Protein AF-A0A352VN34-F1 (afdb_monomer)

Secondary structure (DSSP, 8-state):
--TT-HHHHHHHHHHHHHHTTT----SPPPP-TT-HHHHHTT-B-TT-TT---PBPPEEEEE-TTS-EEEEEE-S-TT----

Sequence (82 aa):
MASDGPEQLQMMVDRVAEDTDGYVIDFTLLSDPDAVIINRYGLFNQNDPEGRPIPHPTAYVINMEGRVHWKFTEVNYRIRPE

Structure (mmCIF, N/CA/C/O backbone):
data_AF-A0A352VN34-F1
#
_entry.id   AF-A0A352VN34-F1
#
loop_
_atom_site.group_PDB
_atom_site.id
_atom_site.type_symbol
_atom_site.label_atom_id
_atom_site.label_alt_id
_atom_site.label_comp_id
_atom_site.label_asym_id
_atom_site.label_entity_id
_atom_site.label_seq_id
_atom_site.pdbx_PDB_ins_code
_atom_site.Cartn_x
_atom_site.Cartn_y
_atom_site.Cartn_z
_atom_site.occupancy
_atom_site.B_iso_or_equiv
_atom_site.auth_seq_id
_atom_site.auth_comp_id
_atom_site.auth_asym_id
_atom_site.auth_atom_id
_atom_site.pdbx_PDB_model_num
ATOM 1 N N . MET A 1 1 ? 8.871 13.524 11.207 1.00 41.53 1 MET A N 1
ATOM 2 C CA . MET A 1 1 ? 9.084 13.381 9.753 1.00 41.53 1 MET A CA 1
ATOM 3 C C . MET A 1 1 ? 7.896 12.603 9.235 1.00 41.53 1 MET A C 1
ATOM 5 O O . MET A 1 1 ? 7.544 11.629 9.885 1.00 41.53 1 MET A O 1
ATOM 9 N N . ALA A 1 2 ? 7.244 13.074 8.174 1.00 47.16 2 ALA A N 1
ATOM 10 C CA . ALA A 1 2 ? 6.216 12.300 7.485 1.00 47.16 2 ALA A CA 1
ATOM 11 C C . ALA A 1 2 ? 6.802 10.929 7.112 1.00 47.16 2 ALA A C 1
ATOM 13 O O . ALA A 1 2 ? 7.916 10.882 6.590 1.00 47.16 2 ALA A O 1
ATOM 14 N N . SER A 1 3 ? 6.118 9.835 7.441 1.00 60.44 3 SER A N 1
ATOM 15 C CA . SER A 1 3 ? 6.385 8.551 6.790 1.00 60.44 3 SER A CA 1
ATOM 16 C C . SER A 1 3 ? 5.869 8.650 5.352 1.00 60.44 3 SER A C 1
ATOM 18 O O . SER A 1 3 ? 4.819 9.229 5.122 1.00 60.44 3 SER A O 1
ATOM 20 N N . ASP A 1 4 ? 6.599 8.139 4.372 1.00 68.56 4 ASP A N 1
ATOM 21 C CA . ASP A 1 4 ? 6.150 8.025 2.975 1.00 68.56 4 ASP A CA 1
ATOM 22 C C . ASP A 1 4 ? 5.880 9.344 2.220 1.00 68.56 4 ASP A C 1
ATOM 24 O O . ASP A 1 4 ? 4.949 9.437 1.418 1.00 68.56 4 ASP A O 1
ATOM 28 N N . GLY A 1 5 ? 6.705 10.378 2.418 1.00 79.56 5 GLY A N 1
ATOM 29 C CA . GLY A 1 5 ? 6.712 11.553 1.533 1.00 79.56 5 GLY A CA 1
ATOM 30 C C . GLY A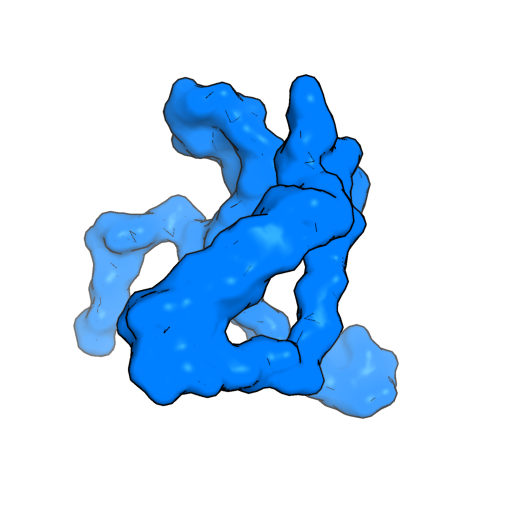 1 5 ? 7.169 11.223 0.094 1.00 79.56 5 GLY A C 1
ATOM 31 O O . GLY A 1 5 ? 7.767 10.167 -0.129 1.00 79.56 5 GLY A O 1
ATOM 32 N N . PRO A 1 6 ? 6.966 12.123 -0.894 1.00 81.12 6 PRO A N 1
ATOM 33 C CA . PRO A 1 6 ? 7.341 11.873 -2.294 1.00 81.12 6 PRO A CA 1
ATOM 34 C C . PRO A 1 6 ? 8.804 11.445 -2.487 1.00 81.12 6 PRO A C 1
ATOM 36 O O . PRO A 1 6 ? 9.087 10.557 -3.284 1.00 81.12 6 PRO A O 1
ATOM 39 N N . GLU A 1 7 ? 9.727 12.031 -1.721 1.00 86.44 7 GLU A N 1
ATOM 40 C CA . GLU A 1 7 ? 11.153 11.682 -1.764 1.00 86.44 7 GLU A CA 1
ATOM 41 C C . GLU A 1 7 ? 11.419 10.259 -1.253 1.00 86.44 7 GLU A C 1
ATOM 43 O O . GLU A 1 7 ? 12.169 9.509 -1.870 1.00 86.44 7 GLU A O 1
ATOM 48 N N . GLN A 1 8 ? 10.768 9.851 -0.160 1.00 86.31 8 GLN A N 1
ATOM 49 C CA . GLN A 1 8 ? 10.913 8.502 0.398 1.00 86.31 8 GLN A CA 1
ATOM 50 C C . GLN A 1 8 ? 10.304 7.442 -0.524 1.00 86.31 8 GLN A C 1
ATOM 52 O O . GLN A 1 8 ? 10.869 6.359 -0.666 1.00 86.31 8 GLN A O 1
ATOM 57 N N . LEU A 1 9 ? 9.188 7.764 -1.187 1.00 88.12 9 LEU A N 1
ATOM 58 C CA . LEU A 1 9 ? 8.607 6.896 -2.209 1.00 88.12 9 LEU A CA 1
ATOM 59 C C . LEU A 1 9 ? 9.553 6.728 -3.399 1.00 88.12 9 LEU A C 1
ATOM 61 O O . LEU A 1 9 ? 9.729 5.603 -3.861 1.00 88.12 9 LEU A O 1
ATOM 65 N N . GLN A 1 10 ? 10.210 7.800 -3.855 1.00 90.12 10 GLN A N 1
ATOM 66 C CA . GLN A 1 10 ? 11.203 7.691 -4.925 1.00 90.12 10 GLN A CA 1
ATOM 67 C C . GLN A 1 10 ? 12.394 6.823 -4.499 1.00 90.12 10 GLN A C 1
ATOM 69 O O . GLN A 1 10 ? 12.770 5.917 -5.233 1.00 90.12 10 GLN A O 1
ATOM 74 N N . MET A 1 11 ? 12.920 7.017 -3.284 1.00 91.31 11 MET A N 1
ATOM 75 C CA . MET A 1 11 ? 13.988 6.164 -2.747 1.00 91.31 11 MET A CA 1
ATOM 76 C C . MET A 1 11 ? 13.583 4.685 -2.699 1.00 91.31 11 MET A C 1
ATOM 78 O O . MET A 1 11 ? 14.400 3.814 -2.988 1.00 91.31 11 MET A O 1
ATOM 82 N N . MET A 1 12 ? 12.330 4.383 -2.343 1.00 90.62 12 MET A N 1
ATOM 83 C CA . MET A 1 12 ? 11.814 3.014 -2.368 1.00 90.62 12 MET A CA 1
ATOM 84 C C . MET A 1 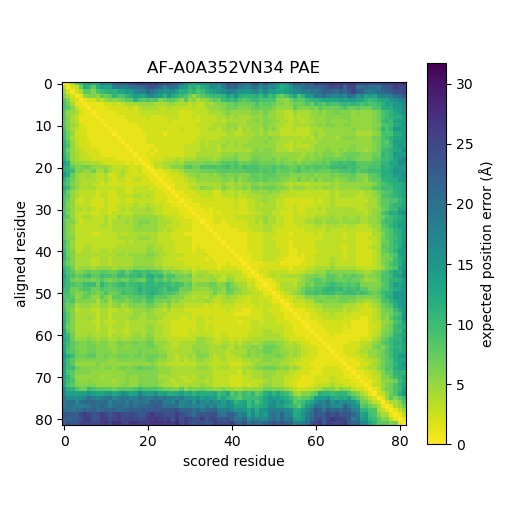12 ? 11.751 2.464 -3.799 1.00 90.62 12 MET A C 1
ATOM 86 O O . MET A 1 12 ? 12.158 1.327 -4.019 1.00 90.62 12 MET A O 1
ATOM 90 N N . VAL A 1 13 ? 11.262 3.247 -4.767 1.00 91.94 13 VAL A N 1
ATOM 91 C CA . VAL A 1 13 ? 11.213 2.845 -6.185 1.00 91.94 13 VAL A CA 1
ATOM 92 C C . VAL A 1 13 ? 12.613 2.523 -6.703 1.00 91.94 13 VAL A C 1
ATOM 94 O O . VAL A 1 13 ? 12.813 1.458 -7.286 1.00 91.94 13 VAL A O 1
ATOM 97 N N . ASP A 1 14 ? 13.581 3.399 -6.436 1.00 93.50 14 ASP A N 1
ATOM 98 C CA . ASP A 1 14 ? 14.971 3.215 -6.856 1.00 93.50 14 ASP A CA 1
ATOM 99 C C . ASP A 1 14 ? 15.556 1.937 -6.232 1.00 93.50 14 ASP A C 1
ATOM 101 O O . ASP A 1 14 ? 16.134 1.104 -6.930 1.00 93.50 14 ASP A O 1
ATOM 105 N N . ARG A 1 15 ? 15.306 1.716 -4.934 1.00 93.19 15 ARG A N 1
ATOM 106 C CA . ARG A 1 15 ? 15.732 0.508 -4.215 1.00 93.19 15 ARG A CA 1
ATOM 107 C C . ARG A 1 15 ? 15.120 -0.771 -4.794 1.00 93.19 15 ARG A C 1
ATOM 109 O O . ARG A 1 15 ? 15.814 -1.775 -4.917 1.00 93.19 15 ARG A O 1
ATOM 116 N N . VAL A 1 16 ? 13.833 -0.754 -5.151 1.00 92.19 16 VAL A N 1
ATOM 117 C CA . VAL A 1 16 ? 13.155 -1.904 -5.774 1.00 92.19 16 VAL A CA 1
ATOM 118 C C . VAL A 1 16 ? 13.777 -2.231 -7.130 1.00 92.19 16 VAL A C 1
ATOM 120 O O . VAL A 1 16 ? 13.995 -3.408 -7.423 1.00 92.19 16 VAL A O 1
ATOM 123 N N . ALA A 1 17 ? 14.089 -1.212 -7.934 1.00 94.06 17 ALA A N 1
ATOM 124 C CA . ALA A 1 17 ? 14.750 -1.401 -9.218 1.00 94.06 17 ALA A CA 1
ATOM 125 C C . ALA A 1 17 ? 16.158 -1.995 -9.047 1.00 94.06 17 ALA A C 1
ATOM 127 O O . ALA A 1 17 ? 16.511 -2.929 -9.764 1.00 94.06 17 ALA A O 1
ATOM 128 N N . GLU A 1 18 ? 16.939 -1.511 -8.077 1.00 95.81 18 GLU A N 1
ATOM 129 C CA . GLU A 1 18 ? 18.257 -2.072 -7.745 1.00 95.81 18 GLU A CA 1
ATOM 130 C C . GLU A 1 18 ? 18.180 -3.542 -7.314 1.00 95.81 18 GLU A C 1
ATOM 132 O O . GLU A 1 18 ? 18.971 -4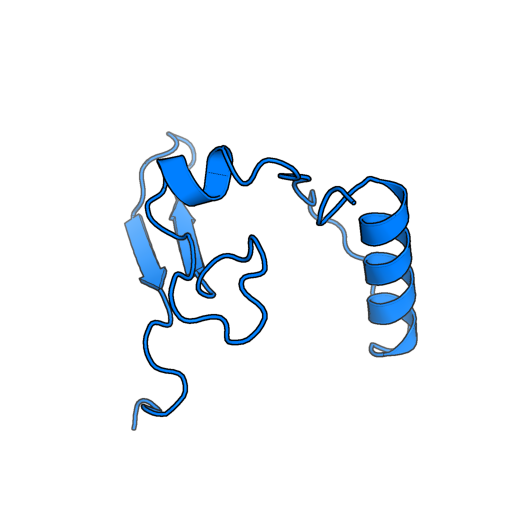.363 -7.776 1.00 95.81 18 GLU A O 1
ATOM 137 N N . ASP A 1 19 ? 17.229 -3.878 -6.440 1.00 95.19 19 ASP A N 1
ATOM 138 C CA . ASP A 1 19 ? 17.122 -5.213 -5.842 1.00 95.19 19 ASP A CA 1
ATOM 139 C C . ASP A 1 19 ? 16.453 -6.244 -6.776 1.00 95.19 19 ASP A C 1
ATOM 141 O O . ASP A 1 19 ? 16.529 -7.446 -6.518 1.00 95.19 19 ASP A O 1
ATOM 145 N N . THR A 1 20 ? 15.806 -5.795 -7.859 1.00 91.62 20 THR A N 1
ATOM 146 C CA . THR A 1 20 ? 14.987 -6.639 -8.752 1.00 91.62 20 THR A CA 1
ATOM 147 C C . THR A 1 20 ? 15.392 -6.492 -10.225 1.00 91.62 20 THR A C 1
ATOM 149 O O . THR A 1 20 ? 14.536 -6.399 -11.104 1.00 91.62 20 THR A O 1
ATOM 152 N N . ASP A 1 21 ? 16.697 -6.432 -10.509 1.00 93.50 21 ASP A N 1
ATOM 153 C CA . ASP A 1 21 ? 17.265 -6.405 -11.871 1.00 93.50 21 ASP A CA 1
ATOM 154 C C . ASP A 1 21 ? 16.625 -5.353 -12.806 1.00 93.50 21 ASP A C 1
ATOM 156 O O . ASP A 1 21 ? 16.385 -5.590 -13.993 1.00 93.50 21 ASP A O 1
ATOM 160 N N . GLY A 1 22 ? 16.333 -4.166 -12.272 1.00 92.38 22 GLY A N 1
ATOM 161 C CA . GLY A 1 22 ? 15.736 -3.058 -13.016 1.00 92.38 22 GLY A CA 1
ATOM 162 C C . GLY A 1 22 ? 14.213 -3.121 -13.159 1.00 92.38 22 GLY A C 1
ATOM 163 O O . GLY A 1 22 ? 13.672 -2.468 -14.052 1.00 92.38 22 GLY A O 1
ATOM 164 N N . TYR A 1 23 ? 13.509 -3.886 -12.316 1.00 93.56 23 TYR A N 1
ATOM 165 C CA . TYR A 1 23 ? 12.043 -3.885 -12.287 1.00 93.56 23 TYR A CA 1
ATOM 166 C C . TYR A 1 23 ? 11.482 -2.465 -12.130 1.00 93.56 23 TYR A C 1
ATOM 168 O O . TYR A 1 23 ? 11.860 -1.723 -11.223 1.00 93.56 23 TYR A O 1
ATOM 176 N N . VAL A 1 24 ? 10.530 -2.112 -12.994 1.00 92.62 24 VAL A N 1
ATOM 177 C CA . VAL A 1 24 ? 9.842 -0.820 -12.964 1.00 92.62 24 VAL A CA 1
ATOM 178 C C . VAL A 1 24 ? 8.464 -1.011 -12.346 1.00 92.62 24 VAL A C 1
ATOM 180 O O . VAL A 1 24 ? 7.651 -1.778 -12.855 1.00 92.62 24 VAL A O 1
ATOM 183 N N . ILE A 1 25 ? 8.189 -0.284 -11.263 1.00 92.00 25 ILE A N 1
ATOM 184 C CA . ILE A 1 25 ? 6.846 -0.201 -10.683 1.00 92.00 25 ILE A CA 1
ATOM 185 C C . ILE A 1 25 ? 5.956 0.593 -11.647 1.00 92.00 25 ILE A C 1
ATOM 187 O O . ILE A 1 25 ? 6.154 1.790 -11.848 1.00 92.00 25 ILE A O 1
ATOM 191 N N . ASP A 1 26 ? 4.973 -0.078 -12.241 1.00 93.81 26 ASP A N 1
ATOM 192 C CA . ASP A 1 26 ? 4.029 0.480 -13.216 1.00 93.81 26 ASP A CA 1
ATOM 193 C C . ASP A 1 26 ? 2.638 0.769 -12.622 1.00 93.81 26 ASP A C 1
ATOM 195 O O . ASP A 1 26 ? 1.719 1.197 -13.325 1.00 93.81 26 ASP A O 1
ATOM 199 N N . PHE A 1 27 ? 2.486 0.580 -11.312 1.00 90.75 27 PHE A N 1
ATOM 200 C CA . PHE A 1 27 ? 1.280 0.888 -10.554 1.00 90.75 27 PHE A CA 1
ATOM 201 C C . PHE A 1 27 ? 1.472 2.105 -9.642 1.00 90.75 27 PHE A C 1
ATOM 203 O O . PHE A 1 27 ? 2.581 2.476 -9.261 1.00 90.75 27 PHE A O 1
ATOM 210 N N . THR A 1 28 ? 0.365 2.751 -9.274 1.00 91.12 28 THR A N 1
ATOM 211 C CA . THR A 1 28 ? 0.393 3.933 -8.405 1.00 91.12 28 THR A CA 1
ATOM 212 C C . THR A 1 28 ? 0.749 3.564 -6.969 1.00 91.12 28 THR A C 1
ATOM 214 O O . THR A 1 28 ? 0.149 2.668 -6.376 1.00 91.12 28 THR A O 1
ATOM 217 N N . LEU A 1 29 ? 1.673 4.328 -6.390 1.00 91.12 29 LEU A N 1
ATOM 218 C CA . LEU A 1 29 ? 2.006 4.288 -4.972 1.00 91.12 29 LEU A CA 1
ATOM 219 C C . LEU A 1 29 ? 1.259 5.402 -4.237 1.00 91.12 29 LEU A C 1
ATOM 221 O O . LEU A 1 29 ? 1.198 6.540 -4.704 1.00 91.12 29 LEU A O 1
ATOM 225 N N . LEU A 1 30 ? 0.681 5.068 -3.088 1.00 89.81 30 LEU A N 1
ATOM 226 C CA . LEU A 1 30 ? -0.037 6.013 -2.242 1.00 89.81 30 LEU A CA 1
ATOM 227 C C . LEU A 1 30 ? 0.907 6.572 -1.169 1.00 89.81 30 LEU A C 1
ATOM 229 O O . LEU A 1 30 ? 1.539 5.804 -0.453 1.00 89.81 30 LEU A O 1
ATOM 233 N N . SER A 1 31 ? 0.942 7.897 -1.028 1.00 90.00 31 SER A N 1
ATOM 234 C CA . SER A 1 31 ? 1.551 8.590 0.115 1.00 90.00 31 SER A CA 1
ATOM 235 C C . SER A 1 31 ? 0.481 8.813 1.191 1.00 90.00 31 SER A C 1
ATOM 237 O O . SER A 1 31 ? -0.543 9.436 0.906 1.00 90.00 31 SER A O 1
ATOM 239 N N . ASP A 1 32 ? 0.691 8.293 2.406 1.00 88.81 32 ASP A N 1
ATOM 240 C CA . ASP A 1 32 ? -0.220 8.451 3.557 1.00 88.81 32 ASP A CA 1
ATOM 241 C C . ASP A 1 32 ? 0.543 8.900 4.823 1.00 88.81 32 ASP A C 1
ATOM 243 O O . ASP A 1 32 ? 0.606 8.171 5.816 1.00 88.81 32 ASP A O 1
ATOM 247 N N . PRO A 1 33 ? 1.150 10.100 4.812 1.00 86.19 33 PRO A N 1
ATOM 248 C CA . PRO A 1 33 ? 2.085 10.523 5.855 1.00 86.19 33 PRO A CA 1
ATOM 249 C C . PRO A 1 33 ? 1.465 10.748 7.229 1.00 86.19 33 PRO A C 1
ATOM 251 O O . PRO A 1 33 ? 2.158 10.659 8.242 1.00 86.19 33 PRO A O 1
ATOM 254 N N . ASP A 1 34 ? 0.161 11.007 7.257 1.00 87.44 34 ASP A N 1
ATOM 255 C CA . ASP A 1 34 ? -0.619 11.198 8.477 1.00 87.44 34 ASP A CA 1
ATOM 256 C C . ASP A 1 34 ? -1.370 9.917 8.888 1.00 87.44 34 ASP A C 1
ATOM 258 O O . ASP A 1 34 ? -2.205 9.946 9.796 1.00 87.44 34 ASP A O 1
ATOM 262 N N . ALA A 1 35 ? -1.104 8.791 8.211 1.00 89.50 35 ALA A N 1
ATOM 263 C CA . ALA A 1 35 ? -1.764 7.503 8.415 1.00 89.50 35 ALA A CA 1
ATOM 264 C C . ALA A 1 35 ? -3.305 7.568 8.347 1.00 89.50 35 ALA A C 1
ATOM 266 O O . ALA A 1 35 ? -4.002 6.742 8.946 1.00 89.50 35 ALA A O 1
ATOM 267 N N . VAL A 1 36 ? -3.874 8.557 7.654 1.00 92.62 36 VAL A N 1
ATOM 268 C CA . VAL A 1 36 ? -5.324 8.794 7.604 1.00 92.62 36 VAL A CA 1
ATOM 269 C C . VAL A 1 36 ? -6.010 7.673 6.835 1.00 92.62 36 VAL A C 1
ATOM 271 O O . VAL A 1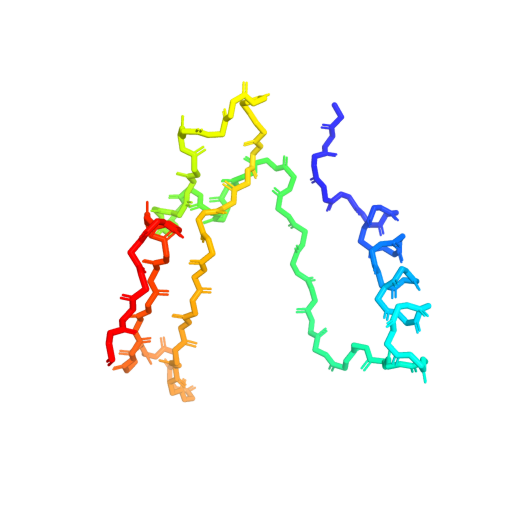 36 ? -7.075 7.195 7.242 1.00 92.62 36 VAL A O 1
ATOM 274 N N . ILE A 1 37 ? -5.406 7.227 5.733 1.00 92.62 37 ILE A N 1
ATOM 275 C CA . ILE A 1 37 ? -5.977 6.180 4.892 1.00 92.62 37 ILE A CA 1
ATOM 276 C C . ILE A 1 37 ? -5.876 4.834 5.600 1.00 92.62 37 ILE A C 1
ATOM 278 O O . ILE A 1 37 ? -6.895 4.161 5.764 1.00 92.62 37 ILE A O 1
ATOM 282 N N . ILE A 1 38 ? -4.703 4.449 6.099 1.00 92.38 38 ILE A N 1
ATOM 283 C CA . ILE A 1 38 ? -4.551 3.150 6.770 1.00 92.38 38 ILE A CA 1
ATOM 284 C C . ILE A 1 38 ? -5.413 3.049 8.038 1.00 92.38 38 ILE A C 1
ATOM 286 O O . ILE A 1 38 ? -5.964 1.980 8.310 1.00 92.38 38 ILE A O 1
ATOM 290 N N . ASN A 1 39 ? -5.633 4.154 8.764 1.00 92.56 39 ASN A N 1
ATOM 291 C CA . ASN A 1 39 ? -6.581 4.190 9.880 1.00 92.56 39 ASN A CA 1
ATOM 292 C C . ASN A 1 39 ? -8.027 4.000 9.413 1.00 92.56 39 ASN A C 1
ATOM 294 O O . ASN A 1 39 ? -8.756 3.190 9.987 1.00 92.56 39 ASN A O 1
ATOM 298 N N . ARG A 1 40 ? -8.445 4.682 8.339 1.00 94.38 40 ARG A N 1
ATOM 299 C CA . ARG A 1 40 ? -9.800 4.549 7.778 1.00 94.38 40 ARG A CA 1
ATOM 300 C C . ARG A 1 40 ? -10.138 3.107 7.387 1.00 94.38 40 ARG A C 1
ATOM 302 O O . ARG A 1 40 ? -11.288 2.698 7.524 1.00 9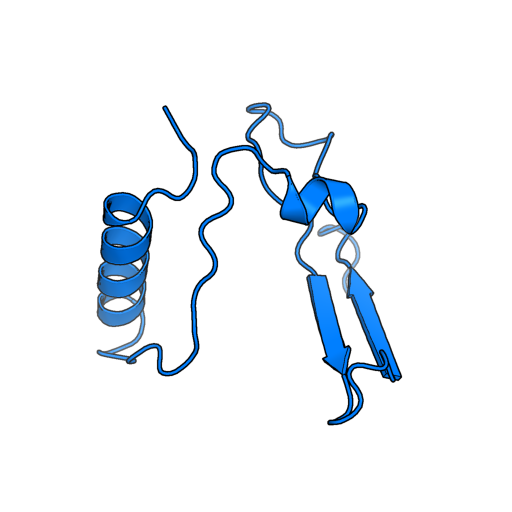4.38 40 ARG A O 1
ATOM 309 N N . TYR A 1 41 ? -9.156 2.347 6.908 1.00 90.88 41 TYR A N 1
ATOM 310 C CA . TYR A 1 41 ? -9.327 0.942 6.523 1.00 90.88 41 TYR A CA 1
ATOM 311 C C . TYR A 1 41 ? -9.074 -0.054 7.671 1.00 90.88 41 TYR A C 1
ATOM 313 O O . TYR A 1 41 ? -9.174 -1.265 7.456 1.00 90.88 41 TYR A O 1
ATOM 321 N N . GLY A 1 42 ? -8.762 0.427 8.882 1.00 91.88 42 GLY A N 1
ATOM 322 C CA . GLY A 1 42 ? -8.462 -0.415 10.042 1.00 91.88 42 GLY A CA 1
ATOM 323 C C . GLY A 1 42 ? -7.189 -1.250 9.874 1.00 91.88 42 GLY A C 1
ATOM 324 O O . GLY A 1 42 ? -7.127 -2.372 10.366 1.00 91.88 42 GLY A O 1
ATOM 325 N N . LEU A 1 43 ? -6.210 -0.737 9.124 1.00 91.56 43 LEU A N 1
ATOM 326 C CA . LEU A 1 43 ? -4.960 -1.431 8.797 1.00 91.56 43 LEU A CA 1
ATOM 327 C C . LEU A 1 43 ? -3.779 -0.974 9.642 1.00 91.56 43 LEU A C 1
ATOM 329 O O . LEU A 1 43 ? -2.732 -1.601 9.573 1.00 91.56 43 LEU A O 1
ATOM 333 N N . PHE A 1 44 ? -3.920 0.102 10.410 1.00 90.75 44 PHE A N 1
ATOM 334 C CA . PHE A 1 44 ? -2.844 0.640 11.234 1.00 90.75 44 PHE A CA 1
ATOM 335 C C . PHE A 1 44 ? -2.257 -0.429 12.173 1.00 90.75 44 PHE A C 1
ATOM 337 O O . PHE A 1 44 ? -2.977 -1.014 12.986 1.00 90.75 44 PHE A O 1
ATOM 344 N N . ASN A 1 45 ? -0.950 -0.683 12.065 1.00 87.38 45 ASN A N 1
ATOM 345 C CA . ASN A 1 45 ? -0.264 -1.677 12.881 1.00 87.38 45 ASN A CA 1
ATOM 346 C C . ASN A 1 45 ? 0.138 -1.086 14.238 1.00 87.38 45 ASN A C 1
ATOM 348 O O . ASN A 1 45 ? 1.209 -0.507 14.398 1.00 87.38 45 ASN A O 1
ATOM 352 N N . GLN A 1 46 ? -0.708 -1.301 1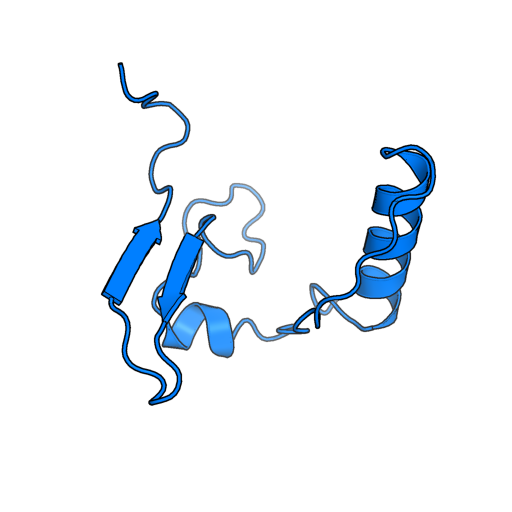5.244 1.00 85.38 46 GLN A N 1
ATOM 353 C CA . GLN A 1 46 ? -0.459 -0.856 16.621 1.00 85.38 46 GLN A CA 1
ATOM 354 C C . GLN A 1 46 ? 0.698 -1.597 17.313 1.00 85.38 46 GLN A C 1
ATOM 356 O O . GLN A 1 46 ? 1.132 -1.180 18.383 1.00 85.38 46 GLN A O 1
ATOM 361 N N . ASN A 1 47 ? 1.180 -2.698 16.728 1.00 83.00 47 ASN A N 1
ATOM 362 C CA . ASN A 1 47 ? 2.205 -3.560 17.312 1.00 83.00 47 ASN A CA 1
ATOM 363 C C . ASN A 1 47 ? 3.603 -3.317 16.720 1.00 83.00 47 ASN A C 1
ATOM 365 O O . ASN A 1 47 ? 4.518 -4.090 17.010 1.00 83.00 47 ASN A O 1
ATOM 369 N N . ASP A 1 48 ? 3.784 -2.298 15.872 1.00 81.69 48 ASP A N 1
ATOM 370 C CA . ASP A 1 48 ? 5.118 -1.938 15.392 1.00 81.69 48 ASP A CA 1
ATOM 371 C C . ASP A 1 48 ? 5.986 -1.476 16.581 1.00 81.69 48 ASP A C 1
ATOM 373 O O . ASP A 1 48 ? 5.608 -0.538 17.287 1.00 81.69 48 ASP A O 1
ATOM 377 N N . PRO A 1 49 ? 7.145 -2.109 16.834 1.00 79.69 49 PRO A N 1
ATOM 378 C CA . PRO A 1 49 ? 7.971 -1.805 18.003 1.00 79.69 49 PRO A CA 1
ATOM 379 C C . PRO A 1 49 ? 8.570 -0.393 17.974 1.00 79.69 49 PRO A C 1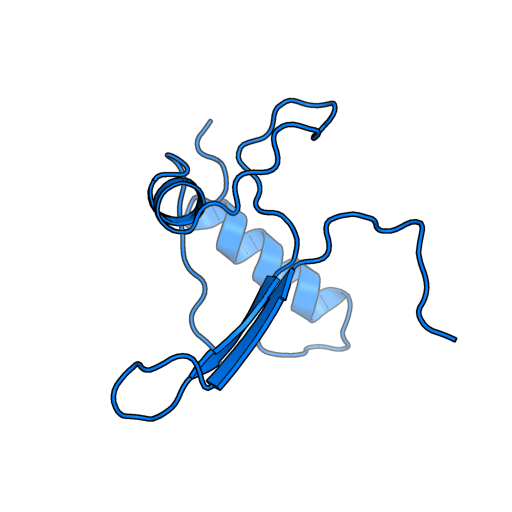
ATOM 381 O O . PRO A 1 49 ? 8.934 0.131 19.023 1.00 79.69 49 PRO A O 1
ATOM 384 N N . GLU A 1 50 ? 8.663 0.226 16.795 1.00 83.19 50 GLU A N 1
ATOM 385 C CA . GLU A 1 50 ? 9.137 1.601 16.619 1.00 83.19 50 GLU A CA 1
ATOM 386 C C . GLU A 1 50 ? 7.980 2.619 16.611 1.00 83.19 50 GLU A C 1
ATOM 388 O O . GLU A 1 50 ? 8.217 3.820 16.486 1.00 83.19 50 GLU A O 1
ATOM 393 N N . GLY A 1 51 ? 6.729 2.159 16.754 1.00 78.38 51 GLY A N 1
ATOM 394 C CA . GLY A 1 51 ? 5.535 3.003 16.724 1.00 78.38 51 GLY A CA 1
ATOM 395 C C . GLY A 1 51 ? 5.328 3.715 15.387 1.00 78.38 51 GLY A C 1
ATOM 396 O O . GLY A 1 51 ? 4.720 4.787 15.351 1.00 78.38 51 GLY A O 1
ATOM 397 N N . ARG A 1 52 ? 5.873 3.169 14.292 1.00 81.56 52 ARG A N 1
ATOM 398 C CA . ARG A 1 52 ? 5.806 3.804 12.973 1.00 81.56 52 A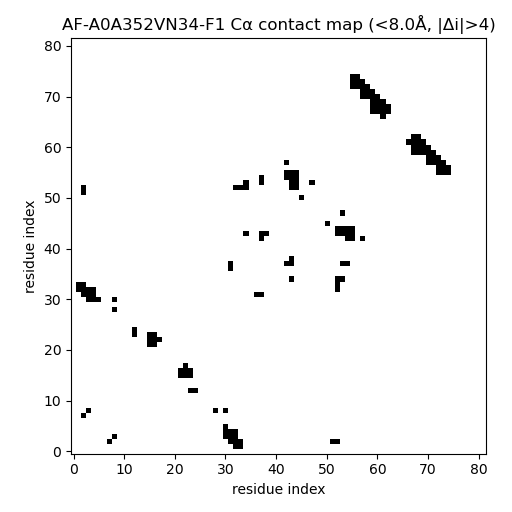RG A CA 1
ATOM 399 C C . ARG A 1 52 ? 4.386 3.743 12.408 1.00 81.56 52 ARG A C 1
ATOM 401 O O . ARG A 1 52 ? 3.662 2.787 12.692 1.00 81.56 52 ARG A O 1
ATOM 408 N N . PRO A 1 53 ? 3.987 4.703 11.552 1.00 83.50 53 PRO A N 1
ATOM 409 C CA . PRO A 1 53 ? 2.634 4.771 11.009 1.00 83.50 53 PRO A CA 1
ATOM 410 C C . PRO A 1 53 ? 2.444 3.800 9.833 1.00 83.50 53 PRO A C 1
ATOM 412 O O . PRO A 1 53 ? 2.091 4.203 8.733 1.00 83.50 53 PRO A O 1
ATOM 415 N N . ILE A 1 54 ? 2.716 2.511 10.041 1.00 86.31 54 ILE A N 1
ATOM 416 C CA . ILE A 1 54 ? 2.707 1.507 8.971 1.00 86.31 54 ILE A CA 1
ATOM 417 C C . ILE A 1 54 ? 1.447 0.632 9.008 1.00 86.31 54 ILE A C 1
ATOM 419 O O . ILE A 1 54 ? 0.915 0.345 10.086 1.00 86.31 54 ILE A O 1
ATOM 423 N N . PRO A 1 55 ? 0.952 0.167 7.848 1.00 89.69 55 PRO A N 1
ATOM 424 C CA . PRO A 1 55 ? -0.147 -0.784 7.803 1.00 89.69 55 PRO A CA 1
ATOM 425 C C . PRO A 1 55 ? 0.314 -2.219 8.095 1.00 89.69 55 PRO A C 1
ATOM 427 O O . PRO A 1 55 ? 1.440 -2.613 7.791 1.00 89.69 55 PRO A O 1
ATOM 430 N N . HIS A 1 56 ? -0.601 -3.050 8.594 1.00 89.38 56 HIS A N 1
ATOM 431 C CA . HIS A 1 56 ? -0.512 -4.497 8.436 1.00 89.38 56 HIS A CA 1
ATOM 432 C C . HIS A 1 56 ? -0.511 -4.843 6.939 1.00 89.38 56 HIS A C 1
ATOM 434 O O . HIS A 1 56 ? -1.401 -4.362 6.219 1.00 89.38 56 HIS A O 1
ATOM 440 N N . PRO A 1 57 ? 0.413 -5.700 6.459 1.00 90.00 57 PRO A N 1
ATOM 441 C CA . PRO A 1 57 ? 0.422 -6.132 5.067 1.00 90.00 57 PRO A CA 1
ATOM 442 C C . PRO A 1 57 ? -0.953 -6.669 4.672 1.00 90.00 57 PRO A C 1
ATOM 444 O O . PRO A 1 57 ? -1.487 -7.573 5.312 1.00 90.00 57 PRO A O 1
ATOM 447 N N . THR A 1 58 ? -1.568 -6.061 3.661 1.00 92.06 58 THR A N 1
ATOM 448 C CA . THR A 1 58 ? -2.949 -6.359 3.279 1.00 92.06 58 THR A CA 1
ATOM 449 C C . THR A 1 58 ? -3.102 -6.340 1.770 1.00 92.06 58 THR A C 1
ATOM 451 O O . THR A 1 58 ? -2.662 -5.400 1.115 1.00 92.06 58 THR A O 1
ATOM 454 N N . ALA A 1 59 ? -3.793 -7.344 1.237 1.00 94.19 59 ALA A N 1
ATOM 455 C CA . ALA A 1 59 ? -4.209 -7.412 -0.153 1.00 94.19 59 ALA A CA 1
ATOM 456 C C . ALA A 1 59 ? -5.740 -7.365 -0.253 1.00 94.19 59 ALA A C 1
ATOM 458 O O . ALA A 1 59 ? -6.453 -8.046 0.490 1.00 94.19 59 ALA A O 1
ATOM 459 N N . TYR A 1 60 ? -6.236 -6.574 -1.203 1.00 94.06 60 TYR A N 1
ATOM 460 C CA . TYR A 1 60 ? -7.645 -6.513 -1.579 1.00 94.06 60 TYR A CA 1
ATOM 461 C C . TYR A 1 60 ? -7.788 -6.869 -3.055 1.00 94.06 60 TYR A C 1
ATOM 463 O O . TYR A 1 60 ? -7.048 -6.355 -3.890 1.00 94.06 60 TYR A O 1
ATOM 471 N N . VAL A 1 61 ? -8.785 -7.688 -3.382 1.00 95.69 61 VAL A N 1
ATOM 472 C CA . VAL A 1 61 ? -9.263 -7.860 -4.758 1.00 95.69 61 VAL A CA 1
ATOM 473 C C . VAL A 1 61 ? -10.612 -7.169 -4.857 1.00 95.69 61 VAL A C 1
ATOM 475 O O . VAL A 1 61 ? -11.555 -7.521 -4.142 1.00 95.69 61 VAL A O 1
ATOM 478 N N . ILE A 1 62 ? -10.691 -6.172 -5.734 1.00 96.00 62 ILE A N 1
ATOM 479 C CA . ILE A 1 62 ? -11.896 -5.380 -5.980 1.00 96.00 62 ILE A CA 1
ATOM 480 C C . ILE A 1 62 ? -12.377 -5.571 -7.419 1.00 96.00 62 ILE A C 1
ATOM 482 O O . ILE A 1 62 ? -11.581 -5.858 -8.310 1.00 96.00 62 ILE A O 1
ATOM 486 N N . ASN A 1 63 ? -13.678 -5.406 -7.655 1.00 96.12 63 ASN A N 1
ATOM 487 C CA . ASN A 1 63 ? -14.210 -5.302 -9.014 1.00 96.12 63 ASN A CA 1
ATOM 488 C C . ASN A 1 63 ? -14.191 -3.846 -9.517 1.00 96.12 63 ASN A C 1
ATOM 490 O O . ASN A 1 63 ? -13.895 -2.912 -8.773 1.00 96.12 63 ASN A O 1
ATOM 494 N N . MET A 1 64 ? -14.585 -3.653 -10.777 1.00 96.62 64 MET A N 1
ATOM 495 C CA . MET A 1 64 ? -14.663 -2.332 -11.422 1.00 96.62 64 MET A CA 1
ATOM 496 C C . MET A 1 64 ? -15.691 -1.383 -10.779 1.00 96.62 64 MET A C 1
ATOM 498 O O . MET A 1 64 ? -15.635 -0.179 -10.999 1.00 96.62 64 MET A O 1
ATOM 502 N N . GLU A 1 65 ? -16.621 -1.905 -9.975 1.00 97.12 65 GLU A N 1
ATOM 503 C CA . GLU A 1 65 ? -17.596 -1.111 -9.212 1.00 97.12 65 GLU A CA 1
ATOM 504 C C . GLU A 1 65 ? -17.037 -0.659 -7.849 1.00 97.12 65 GLU A C 1
ATOM 506 O O . GLU A 1 65 ? -17.750 -0.034 -7.065 1.00 97.12 65 GLU A O 1
ATOM 511 N N . GLY A 1 66 ? -15.785 -1.011 -7.531 1.00 92.81 66 GLY A 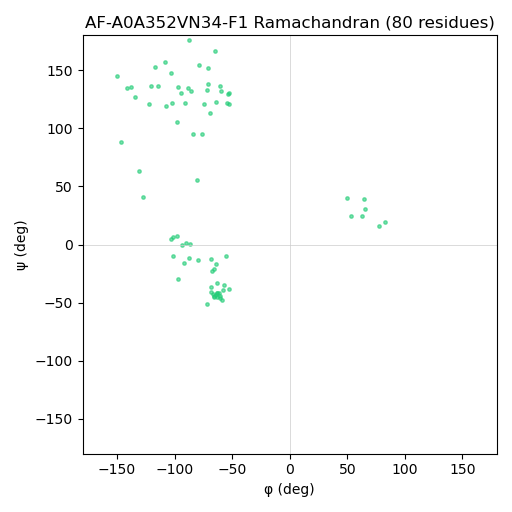N 1
ATOM 512 C CA . GLY A 1 66 ? -15.143 -0.704 -6.254 1.00 92.81 66 GLY A CA 1
ATOM 513 C C . GLY A 1 66 ? -15.582 -1.604 -5.095 1.00 92.81 66 GLY A C 1
ATOM 514 O O . GLY A 1 66 ? -15.349 -1.267 -3.935 1.00 92.81 66 GLY A O 1
ATOM 515 N N . ARG A 1 67 ? -16.226 -2.746 -5.367 1.00 96.50 67 ARG A N 1
ATOM 516 C CA . ARG A 1 67 ? -16.632 -3.715 -4.337 1.00 96.50 67 ARG A CA 1
ATOM 517 C C . ARG A 1 67 ? -15.522 -4.719 -4.064 1.00 96.50 67 ARG A C 1
ATOM 519 O O . ARG A 1 67 ? -14.954 -5.283 -4.997 1.00 96.50 67 ARG A O 1
ATOM 526 N N . VAL A 1 68 ? -15.267 -4.983 -2.784 1.00 95.12 68 VAL A N 1
ATOM 527 C CA . VAL A 1 68 ? -14.303 -5.993 -2.325 1.00 95.12 68 VAL A CA 1
ATOM 528 C C . VAL A 1 68 ? -14.879 -7.393 -2.533 1.00 95.12 68 VAL A C 1
ATOM 530 O O . VAL A 1 68 ? -15.924 -7.719 -1.975 1.00 95.12 68 VAL A O 1
ATOM 533 N N . HIS A 1 69 ? -14.183 -8.218 -3.314 1.00 95.56 69 HIS A N 1
ATOM 534 C CA . HIS A 1 69 ? -14.484 -9.646 -3.501 1.00 95.56 69 HIS A CA 1
ATOM 535 C C . HIS A 1 69 ? -13.636 -10.533 -2.595 1.00 95.56 69 HIS A C 1
ATOM 537 O O . HIS A 1 69 ? -14.082 -11.599 -2.179 1.00 95.56 69 HIS A O 1
ATOM 543 N N . TRP A 1 70 ? -12.424 -10.088 -2.267 1.00 95.44 70 TRP A N 1
ATOM 544 C CA . TRP A 1 70 ? -11.524 -10.807 -1.375 1.00 95.44 70 TRP A CA 1
ATOM 545 C C . TRP A 1 70 ? -10.621 -9.839 -0.608 1.00 95.44 70 TRP A C 1
ATOM 547 O O . TRP A 1 70 ? -10.212 -8.803 -1.138 1.00 95.44 70 TRP A O 1
ATOM 557 N N . LYS A 1 71 ? -10.319 -10.185 0.645 1.00 93.12 71 LYS A N 1
ATOM 558 C CA . LYS A 1 71 ? -9.410 -9.455 1.532 1.00 93.12 71 LYS A CA 1
ATOM 559 C C . LYS A 1 71 ? -8.546 -10.458 2.283 1.00 93.12 71 LYS A C 1
ATOM 561 O O . LYS A 1 71 ? -9.076 -11.400 2.869 1.00 93.12 71 LYS A O 1
ATOM 566 N N . PHE A 1 72 ? -7.255 -10.175 2.360 1.00 91.69 72 PHE A N 1
ATOM 567 C CA . PHE A 1 72 ? -6.331 -10.852 3.258 1.00 91.69 72 PHE A CA 1
ATOM 568 C C . PHE A 1 72 ? -5.456 -9.825 3.965 1.00 91.69 72 PHE A C 1
ATOM 570 O O . PHE A 1 72 ? -4.840 -8.994 3.305 1.00 91.69 72 PHE A O 1
ATOM 577 N N . THR A 1 73 ? -5.409 -9.883 5.295 1.00 90.56 73 THR A N 1
ATOM 578 C CA . THR A 1 73 ? -4.546 -9.038 6.128 1.00 90.56 73 THR A CA 1
ATOM 579 C C . THR A 1 73 ? -3.661 -9.941 6.969 1.00 90.56 73 THR A C 1
ATOM 581 O O . THR A 1 73 ? -4.164 -10.731 7.769 1.00 90.56 73 THR A O 1
ATOM 584 N N . GLU A 1 74 ? -2.351 -9.797 6.806 1.00 83.81 74 GLU A N 1
ATOM 585 C CA . GLU A 1 74 ? -1.354 -10.512 7.587 1.00 83.81 74 GLU A CA 1
ATOM 586 C C . GLU A 1 74 ? -1.246 -9.875 8.977 1.00 83.81 74 GLU A C 1
ATOM 588 O O . GLU A 1 74 ? -0.562 -8.870 9.196 1.00 83.81 74 GLU A O 1
ATOM 593 N N . VAL A 1 75 ? -1.973 -10.449 9.934 1.00 71.44 75 VAL A N 1
ATOM 594 C CA . VAL A 1 75 ? -1.924 -10.037 11.344 1.00 71.44 75 VAL A CA 1
ATOM 595 C C . VAL A 1 75 ? -0.890 -10.826 12.142 1.00 71.44 75 VAL A C 1
ATOM 597 O O . VAL A 1 75 ? -0.518 -10.401 13.236 1.00 71.44 75 VAL A O 1
ATOM 600 N N . ASN A 1 76 ? -0.400 -11.957 11.619 1.00 68.12 76 ASN A N 1
ATOM 601 C CA . ASN A 1 76 ? 0.554 -12.797 12.327 1.00 68.12 76 ASN A CA 1
ATOM 602 C C . ASN A 1 76 ? 1.545 -13.474 11.374 1.00 68.12 76 ASN A C 1
ATOM 604 O O . ASN A 1 76 ? 1.394 -14.641 11.025 1.00 68.12 76 ASN A O 1
ATOM 608 N N . TYR A 1 77 ? 2.647 -12.775 11.093 1.00 58.91 77 TYR A N 1
ATOM 609 C CA . TYR A 1 77 ? 3.773 -13.265 10.286 1.00 58.91 77 TYR A CA 1
ATOM 610 C C . TYR A 1 77 ? 4.401 -14.590 10.776 1.00 58.91 77 TYR A C 1
ATOM 612 O O . TYR A 1 77 ? 5.260 -15.151 10.096 1.00 58.91 77 TYR A O 1
ATOM 620 N N . ARG A 1 78 ? 4.038 -15.085 11.971 1.00 58.62 78 ARG A N 1
ATOM 621 C CA . ARG A 1 78 ? 4.508 -16.372 12.511 1.00 58.62 78 ARG A CA 1
ATOM 622 C C . ARG A 1 78 ? 3.641 -17.559 12.091 1.00 58.62 78 ARG A C 1
ATOM 624 O O . ARG A 1 78 ? 4.062 -18.692 12.308 1.00 58.62 78 ARG A O 1
ATOM 631 N N . ILE A 1 79 ? 2.464 -17.329 11.512 1.00 57.31 79 ILE A N 1
ATOM 632 C CA . ILE A 1 79 ? 1.593 -18.390 11.003 1.00 57.31 79 ILE A CA 1
ATOM 633 C C . ILE A 1 79 ? 1.833 -18.501 9.496 1.00 57.31 79 ILE A C 1
ATOM 635 O O . ILE A 1 79 ? 1.396 -17.648 8.734 1.00 57.31 79 ILE A O 1
ATOM 639 N N . ARG A 1 80 ? 2.538 -19.550 9.056 1.00 52.28 80 ARG A N 1
ATOM 640 C CA . ARG A 1 80 ? 2.534 -19.934 7.636 1.00 52.28 80 ARG A CA 1
ATOM 641 C C . ARG A 1 80 ? 1.331 -20.847 7.384 1.00 52.28 80 ARG A C 1
ATOM 643 O O . ARG A 1 80 ? 1.154 -21.778 8.168 1.00 52.28 80 ARG A O 1
ATOM 650 N N . PRO A 1 81 ? 0.528 -20.614 6.333 1.00 57.38 81 PRO A N 1
ATOM 651 C CA . PRO A 1 81 ? -0.426 -21.611 5.858 1.00 57.38 81 PRO A CA 1
ATOM 652 C C . PRO A 1 81 ? 0.332 -22.881 5.435 1.00 57.38 81 PRO A C 1
ATOM 654 O O . PRO A 1 81 ? 1.386 -22.761 4.804 1.00 57.38 81 PRO A O 1
ATOM 657 N N . GLU A 1 82 ? -0.175 -24.057 5.820 1.00 54.75 82 GLU A N 1
ATOM 658 C CA . GLU A 1 82 ? 0.308 -25.366 5.337 1.00 54.75 82 GLU A CA 1
ATOM 659 C C . GLU A 1 82 ? -0.071 -25.615 3.871 1.00 54.75 82 GLU A C 1
ATOM 661 O O . GLU A 1 82 ? -1.167 -25.164 3.456 1.00 54.75 82 GLU A O 1
#

Mean predicted aligned error: 6.38 Å

Nearest PDB structures (foldseek):
  4gqf-assembly2_B  TM=7.480E-01  e=1.176E-01  Aeropyrum pernix K1
  3ixr-assembly1_A  TM=6.830E-01  e=2.073E+00  Xylella fastidiosa

Foldseek 3Di:
DFDQDPVVVVVVQVVCCVVPVHDHDPDDDDRDRVLPVLVVVVFQDCPDPVRDRDGFDKDFDADPVRDTPDIDGCPDPPDDDD

Solvent-accessible surface area (backbone atoms only — not comparable to full-atom values): 5318 Å² total; per-residue (Å²): 129,68,51,51,42,76,68,52,48,49,52,49,50,54,50,47,16,68,77,48,87,62,48,75,86,87,67,91,82,84,68,48,49,81,33,60,61,38,49,74,72,72,30,56,36,88,79,43,91,83,69,52,84,43,61,42,59,64,51,76,43,62,50,98,87,72,47,78,80,44,76,50,68,58,86,51,95,86,67,75,87,132

Radius of gyration: 14.84 Å; Cα contacts (8 Å, |Δi|>4): 80; chains: 1; bounding box: 36×39×31 Å

pLDDT: mean 85.68, std 12.6, range [41.53, 97.12]